Protein AF-A0ABC8IU65-F1 (afdb_monomer_lite)

Organism: Eruca vesicaria subsp. sativa (NCBI:txid29727)

InterPro domains:
  IPR004993 GH3 family [PTHR31901] (7-109)

Sequence (114 aa):
MSQSFELKVLEDLTLNTKQVQDDLLEEILRVNANTEYLRHFLHGSSDKELFTKNVLVATYDDVKPYIERVANGEPSNVIAGETVTSFILSSGTSGGKLKIFPVNKIFFENLTFI

Secondary structure (DSSP, 8-state):
--HHHHHHHHHHHHHSHHHHHHHHHHHHHHHHTTSHHHHHHHTT---HHHHHHHS----HHHHHHHHHHHHTT--GGGT-SSPEEEEEEEEEEETTEEEEEEEEHHHHHHHTT-

pLDDT: mean 93.82, std 8.83, range [49.84, 98.69]

Foldseek 3Di:
DDPVVLVVVVVCCVVVVVVVVVVVLLVQCQLLLQALVNCVQRVSDSDPVSCVVGPDDDDLVRCVVLVVCVVVPDAPSNGGSAGFDDWDWDPDDDPPHTRIDTDHPVVVVVVVSD

Radius of gyration: 16.5 Å; chains: 1; bounding box: 32×32×44 Å

Structure (mmCIF, N/CA/C/O backbone):
data_AF-A0ABC8IU65-F1
#
_entry.id   AF-A0ABC8IU65-F1
#
loop_
_atom_site.group_PDB
_atom_site.id
_atom_site.type_symbol
_atom_site.label_atom_id
_atom_site.label_alt_id
_atom_site.label_comp_id
_atom_site.label_asym_id
_atom_site.label_entity_id
_atom_site.label_seq_id
_atom_site.pdbx_PDB_ins_code
_atom_site.Cartn_x
_atom_site.Cartn_y
_atom_site.Cartn_z
_atom_site.occupancy
_atom_site.B_iso_or_equiv
_atom_site.auth_seq_id
_atom_site.auth_comp_id
_atom_site.auth_asym_id
_atom_site.auth_atom_id
_atom_site.pdbx_PDB_model_num
ATOM 1 N N . MET A 1 1 ? 8.848 3.700 27.516 1.00 58.12 1 MET A N 1
ATOM 2 C CA . MET A 1 1 ? 7.478 4.177 27.810 1.00 58.12 1 MET A CA 1
ATOM 3 C C . MET A 1 1 ? 6.954 3.398 29.012 1.00 58.12 1 MET A C 1
ATOM 5 O O . MET A 1 1 ? 7.545 2.373 29.330 1.00 58.12 1 MET A O 1
ATOM 9 N N . SER A 1 2 ? 5.971 3.901 29.767 1.00 70.44 2 SER A N 1
ATOM 10 C CA . SER A 1 2 ? 5.423 3.145 30.906 1.00 70.44 2 SER A CA 1
ATOM 11 C C . SER A 1 2 ? 4.396 2.127 30.415 1.00 70.44 2 SER A C 1
ATOM 13 O O . SER A 1 2 ? 3.581 2.446 29.559 1.00 70.44 2 SER A O 1
ATOM 15 N N . GLN A 1 3 ? 4.369 0.936 31.012 1.00 69.06 3 GLN A N 1
ATOM 16 C CA . GLN A 1 3 ? 3.401 -0.129 30.698 1.00 69.06 3 GLN A CA 1
ATOM 17 C C . GLN A 1 3 ? 1.931 0.346 30.755 1.00 69.06 3 GLN A C 1
ATOM 19 O O . GLN A 1 3 ? 1.074 -0.116 30.009 1.00 69.06 3 GLN A O 1
ATOM 24 N N . SER A 1 4 ? 1.637 1.329 31.612 1.00 73.69 4 SER A N 1
ATOM 25 C CA . SER A 1 4 ? 0.321 1.969 31.722 1.00 73.69 4 SER A CA 1
ATOM 26 C C . SER A 1 4 ? -0.087 2.810 30.506 1.00 73.69 4 SER A C 1
ATOM 28 O O . SER A 1 4 ? -1.273 3.070 30.325 1.00 73.69 4 SER A O 1
ATOM 30 N N . PHE A 1 5 ? 0.872 3.277 29.705 1.00 77.19 5 PHE A N 1
ATOM 31 C CA . PHE A 1 5 ? 0.621 4.020 28.472 1.00 77.19 5 PHE A CA 1
ATOM 32 C C . PHE A 1 5 ? 0.281 3.063 27.323 1.00 77.19 5 PHE A C 1
ATOM 34 O O . PHE A 1 5 ? -0.699 3.287 26.623 1.00 77.19 5 PHE A O 1
ATOM 41 N N . GLU A 1 6 ? 1.022 1.961 27.192 1.00 80.75 6 GLU A N 1
ATOM 42 C CA . GLU A 1 6 ? 0.807 0.942 26.150 1.00 80.75 6 GLU A CA 1
ATOM 43 C C . GLU A 1 6 ? -0.585 0.298 26.248 1.00 80.75 6 GLU A C 1
ATOM 45 O O . GLU A 1 6 ? -1.285 0.175 25.245 1.00 80.75 6 GLU A O 1
ATOM 50 N N . LEU A 1 7 ? -1.044 -0.024 27.464 1.00 87.50 7 LEU A N 1
ATOM 51 C CA . LEU A 1 7 ? -2.389 -0.577 27.674 1.00 87.50 7 LEU A CA 1
ATOM 52 C C . LEU A 1 7 ? -3.502 0.404 27.284 1.00 87.50 7 LEU A C 1
ATOM 54 O O . LEU A 1 7 ? -4.490 -0.007 26.683 1.00 87.50 7 LEU A O 1
ATOM 58 N N . LYS A 1 8 ? -3.326 1.701 27.566 1.00 89.94 8 LYS A N 1
ATOM 59 C CA . LYS A 1 8 ? -4.301 2.731 27.176 1.00 89.94 8 LYS A CA 1
ATOM 60 C C . LYS A 1 8 ? -4.407 2.883 25.663 1.00 89.94 8 LYS A C 1
ATOM 62 O O . LYS A 1 8 ? -5.505 3.077 25.158 1.00 89.94 8 LYS A O 1
ATOM 67 N N . VAL A 1 9 ? -3.285 2.786 24.946 1.00 89.62 9 VAL A N 1
ATOM 68 C CA . VAL A 1 9 ? -3.282 2.822 23.475 1.00 89.62 9 VAL A CA 1
ATOM 69 C C . VAL A 1 9 ? -4.046 1.623 22.912 1.00 89.62 9 VAL A C 1
ATOM 71 O O . VAL A 1 9 ? -4.875 1.790 22.025 1.00 89.62 9 VAL A O 1
ATOM 74 N N . LEU A 1 10 ? -3.827 0.420 23.451 1.00 91.88 10 LEU A N 1
ATOM 75 C CA . LEU A 1 10 ? -4.558 -0.776 23.020 1.00 91.88 10 LEU A CA 1
ATOM 76 C C . LEU A 1 10 ? -6.068 -0.677 23.290 1.00 91.88 10 LEU A C 1
ATOM 78 O O . LEU A 1 10 ? -6.870 -1.041 22.427 1.00 91.88 10 LEU A O 1
ATOM 82 N N . GLU A 1 11 ? -6.467 -0.175 24.461 1.00 94.88 11 GLU A N 1
ATOM 83 C CA . GLU A 1 11 ? -7.879 0.078 24.779 1.00 94.88 11 GLU A CA 1
ATOM 84 C C . GLU A 1 11 ? -8.502 1.073 23.797 1.00 94.88 11 GLU A C 1
ATOM 86 O O . GLU A 1 11 ? -9.560 0.800 23.236 1.00 94.88 11 GLU A O 1
ATOM 91 N N . ASP A 1 12 ? -7.828 2.189 23.521 1.00 93.50 12 ASP A N 1
ATOM 92 C CA . ASP A 1 12 ? -8.324 3.199 22.587 1.00 93.50 12 ASP A CA 1
ATOM 93 C C . ASP A 1 12 ? -8.490 2.643 21.161 1.00 93.50 12 ASP A C 1
ATOM 95 O O . ASP A 1 12 ? -9.564 2.764 20.567 1.00 93.50 12 ASP A O 1
ATOM 99 N N . LEU A 1 13 ? -7.480 1.930 20.646 1.00 93.69 13 LEU A N 1
ATOM 100 C CA . LEU A 1 13 ? -7.514 1.318 19.310 1.00 93.69 13 LEU A CA 1
ATOM 101 C C . LEU A 1 13 ? -8.658 0.301 19.151 1.00 93.69 13 LEU A C 1
ATOM 103 O O . LEU A 1 13 ? -9.256 0.182 18.074 1.00 93.69 13 LEU A O 1
ATOM 107 N N . THR A 1 14 ? -8.970 -0.441 20.216 1.00 95.19 14 THR A N 1
ATOM 108 C CA . THR A 1 14 ? -10.013 -1.480 20.199 1.00 95.19 14 THR A CA 1
ATOM 109 C C . THR A 1 14 ? -11.414 -0.943 20.489 1.00 95.19 14 THR A C 1
ATOM 111 O O . THR A 1 14 ? -12.388 -1.519 20.008 1.00 95.19 14 THR A O 1
ATOM 114 N N . LEU A 1 15 ? -11.545 0.172 21.214 1.00 97.62 15 LEU A N 1
ATOM 115 C CA . LEU A 1 15 ? -12.834 0.822 21.473 1.00 97.62 15 LEU A CA 1
ATOM 116 C C . LEU A 1 15 ? -13.259 1.758 20.333 1.00 97.62 15 LEU A C 1
ATOM 118 O O . LEU A 1 15 ? -14.449 1.855 20.034 1.00 97.62 15 LEU A O 1
ATOM 122 N N . ASN A 1 16 ? -12.302 2.401 19.658 1.00 97.06 16 ASN A N 1
ATOM 123 C CA . ASN A 1 16 ? -12.551 3.400 18.613 1.00 97.06 16 ASN A CA 1
ATOM 124 C C . ASN A 1 16 ? -12.281 2.877 17.192 1.00 97.06 16 ASN A C 1
ATOM 126 O O . ASN A 1 16 ? -12.060 3.656 16.264 1.00 97.06 16 ASN A O 1
ATOM 130 N N . THR A 1 17 ? -12.346 1.557 16.985 1.00 96.81 17 THR A N 1
A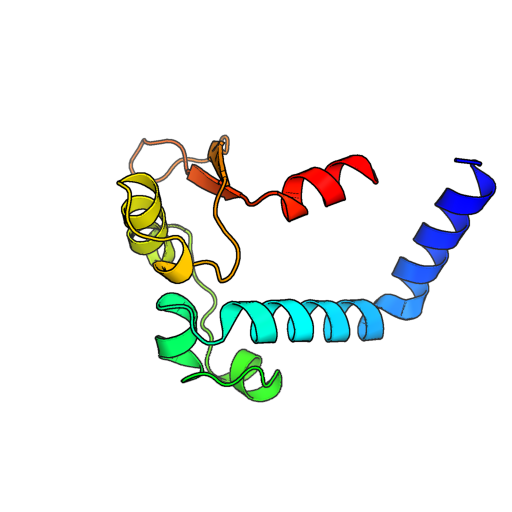TOM 131 C CA . THR A 1 17 ? -11.917 0.889 15.742 1.00 96.81 17 THR A CA 1
ATOM 132 C C . THR A 1 17 ? -12.538 1.466 14.472 1.00 96.81 17 THR A C 1
ATOM 134 O O . THR A 1 17 ? -11.843 1.599 13.470 1.00 96.81 17 THR A O 1
ATOM 137 N N . LYS A 1 18 ? -13.827 1.835 14.487 1.00 96.75 18 LYS A N 1
ATOM 138 C CA . LYS A 1 18 ? -14.475 2.429 13.307 1.00 96.75 18 LYS A CA 1
ATOM 139 C C . LYS A 1 18 ? -13.814 3.747 12.903 1.00 96.75 18 LYS A C 1
ATOM 141 O O . LYS A 1 18 ? -13.496 3.914 11.733 1.00 96.75 18 LYS A O 1
ATOM 146 N N . GLN A 1 19 ? -13.621 4.651 13.861 1.00 97.38 19 GLN A N 1
ATOM 147 C CA . GLN A 1 19 ? -13.015 5.954 13.605 1.00 97.38 19 GLN A CA 1
ATOM 148 C C . GLN A 1 19 ? -11.569 5.778 13.135 1.00 97.38 19 GLN A C 1
ATOM 150 O O . GLN A 1 19 ? -11.204 6.283 12.084 1.00 97.38 19 GLN A O 1
ATOM 155 N N . VAL A 1 20 ? -10.797 4.946 13.842 1.00 96.44 20 VAL A N 1
ATOM 156 C CA . VAL A 1 20 ? -9.399 4.645 13.498 1.00 96.44 20 VAL A CA 1
ATOM 157 C C . VAL A 1 20 ? -9.267 4.078 12.079 1.00 96.44 20 VAL A C 1
ATOM 159 O O . VAL A 1 20 ? -8.363 4.462 11.343 1.00 96.44 20 VAL A O 1
ATOM 162 N N . GLN A 1 21 ? -10.155 3.167 11.670 1.00 97.12 21 GLN A N 1
ATOM 163 C CA . GLN A 1 21 ? -10.141 2.606 10.314 1.00 97.12 21 GLN A CA 1
ATOM 164 C C . GLN A 1 21 ? -10.577 3.620 9.251 1.00 97.12 21 GLN A C 1
ATOM 166 O O . GLN A 1 21 ? -10.021 3.615 8.152 1.00 97.12 21 GLN A O 1
ATOM 171 N N . ASP A 1 22 ? -11.561 4.466 9.561 1.00 97.38 22 ASP A N 1
ATOM 172 C CA . ASP A 1 22 ? -12.041 5.505 8.648 1.00 97.38 22 ASP A CA 1
ATOM 173 C C . ASP A 1 22 ? -10.936 6.547 8.396 1.00 97.38 22 ASP A C 1
ATOM 175 O O . ASP A 1 22 ? -10.629 6.824 7.235 1.00 97.38 22 ASP A O 1
ATOM 179 N N . ASP A 1 23 ? -10.265 7.008 9.456 1.00 97.00 23 ASP A N 1
ATOM 180 C CA . ASP A 1 23 ? -9.150 7.962 9.384 1.00 97.00 23 ASP A CA 1
ATOM 181 C C . ASP A 1 23 ? -7.947 7.380 8.628 1.00 97.00 23 ASP A C 1
ATOM 183 O O . ASP A 1 23 ? -7.374 8.031 7.752 1.00 97.00 23 ASP A O 1
ATOM 187 N N . LEU A 1 24 ? -7.589 6.122 8.917 1.00 96.38 24 LEU A N 1
ATOM 188 C CA . LEU A 1 24 ? -6.484 5.441 8.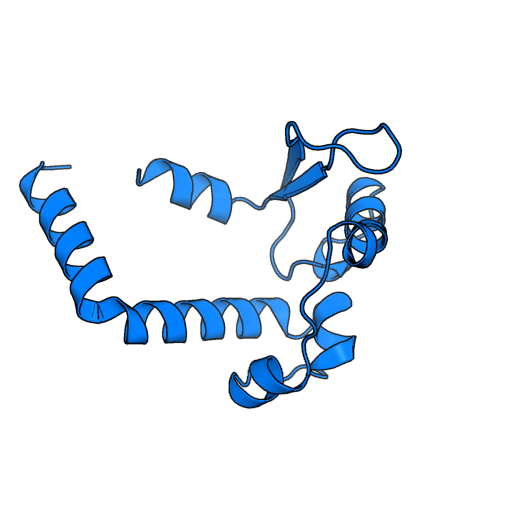243 1.00 96.38 24 LEU A CA 1
ATOM 189 C C . LEU A 1 24 ? -6.746 5.291 6.740 1.00 96.38 24 LEU A C 1
ATOM 191 O O . LEU A 1 24 ? -5.851 5.521 5.924 1.00 96.38 24 LEU A O 1
ATOM 195 N N . LEU A 1 25 ? -7.962 4.891 6.354 1.00 97.94 25 LEU A N 1
ATOM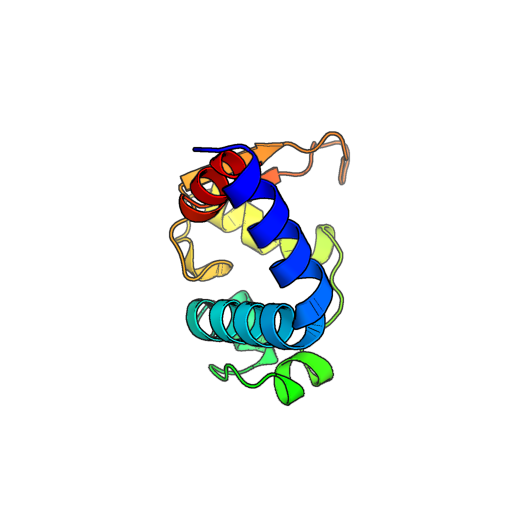 196 C CA . LEU A 1 25 ? -8.312 4.758 4.944 1.00 97.94 25 LEU A CA 1
ATOM 197 C C . LEU A 1 25 ? -8.301 6.120 4.244 1.00 97.94 25 LEU A C 1
ATOM 199 O O . LEU A 1 25 ? -7.768 6.215 3.140 1.00 97.94 25 LEU A O 1
ATOM 203 N N . GLU A 1 26 ? -8.846 7.165 4.869 1.00 97.81 26 GLU A N 1
ATOM 204 C CA . GLU A 1 26 ? -8.811 8.522 4.318 1.00 97.81 26 GLU A CA 1
ATOM 205 C C . GLU A 1 26 ? -7.370 8.991 4.079 1.00 97.81 26 GLU A C 1
ATOM 207 O O . GLU A 1 26 ? -7.054 9.491 2.996 1.00 97.81 26 GLU A O 1
ATOM 212 N N . GLU A 1 27 ? -6.469 8.767 5.038 1.00 97.12 27 GLU A N 1
ATOM 213 C CA . GLU A 1 27 ? -5.057 9.111 4.892 1.00 97.12 27 GLU A CA 1
ATOM 214 C C . GLU A 1 27 ? -4.396 8.346 3.737 1.00 97.12 27 GLU A C 1
ATOM 216 O O . GLU A 1 27 ? -3.764 8.965 2.872 1.00 97.12 27 GLU A O 1
ATOM 221 N N . ILE A 1 28 ? -4.585 7.022 3.678 1.00 97.44 28 ILE A N 1
ATOM 222 C CA . ILE A 1 28 ? -4.056 6.183 2.596 1.00 97.44 28 ILE A CA 1
ATOM 223 C C . ILE A 1 28 ? -4.566 6.696 1.247 1.00 97.44 28 ILE A C 1
ATOM 225 O O . ILE A 1 28 ? -3.770 6.892 0.326 1.00 97.44 28 ILE A O 1
ATOM 229 N N . LEU A 1 29 ? -5.866 6.950 1.109 1.00 98.12 29 LEU A N 1
ATOM 230 C CA . LEU A 1 29 ? -6.439 7.417 -0.149 1.00 98.12 29 LEU A CA 1
ATOM 231 C C . LEU A 1 29 ? -5.928 8.807 -0.523 1.00 98.12 29 LEU A C 1
ATOM 233 O O . LEU A 1 29 ? -5.555 9.019 -1.673 1.00 98.12 29 LEU A O 1
ATOM 237 N N . ARG A 1 30 ? -5.840 9.737 0.431 1.00 97.75 30 ARG A N 1
ATOM 238 C CA . ARG A 1 30 ? -5.350 11.101 0.197 1.00 97.75 30 ARG A CA 1
ATOM 239 C C . ARG A 1 30 ? -3.908 11.111 -0.303 1.00 97.75 30 ARG A C 1
ATOM 241 O O . ARG A 1 30 ? -3.604 11.803 -1.274 1.00 97.75 30 ARG A O 1
ATOM 248 N N . VAL A 1 31 ? -3.024 10.346 0.337 1.00 97.69 31 VAL A N 1
ATOM 249 C CA . VAL A 1 31 ? -1.604 10.266 -0.042 1.00 97.69 31 VAL A CA 1
ATOM 250 C C . VAL A 1 31 ? -1.436 9.584 -1.403 1.00 97.69 31 VAL A C 1
ATOM 252 O O . VAL A 1 31 ? -0.606 9.998 -2.212 1.00 97.69 31 VAL A O 1
ATOM 255 N N . ASN A 1 32 ? -2.249 8.566 -1.692 1.00 97.94 32 ASN A N 1
ATOM 256 C CA . ASN A 1 32 ? -2.087 7.734 -2.883 1.00 97.94 32 ASN A CA 1
ATOM 257 C C . ASN A 1 32 ? -3.000 8.124 -4.061 1.00 97.94 32 ASN A C 1
ATOM 259 O O . ASN A 1 32 ? -2.883 7.516 -5.126 1.00 97.94 32 ASN A O 1
ATOM 263 N N . ALA A 1 33 ? -3.867 9.133 -3.926 1.00 96.62 33 ALA A N 1
ATOM 264 C CA . ALA A 1 33 ? -4.906 9.485 -4.906 1.00 96.62 33 ALA A CA 1
ATOM 265 C C . ALA A 1 33 ? -4.380 9.674 -6.342 1.00 96.62 33 ALA A C 1
ATOM 267 O O . ALA A 1 33 ? -5.066 9.376 -7.320 1.00 96.62 33 ALA A O 1
ATOM 268 N N . ASN A 1 34 ? -3.145 10.165 -6.467 1.00 96.75 34 ASN A N 1
ATOM 269 C CA . ASN A 1 34 ? -2.498 10.466 -7.743 1.00 96.75 34 ASN A CA 1
ATOM 270 C C . ASN A 1 34 ? -1.481 9.419 -8.206 1.00 96.75 34 ASN A C 1
ATOM 272 O O . ASN A 1 34 ? -0.823 9.639 -9.225 1.00 96.75 34 ASN A O 1
ATOM 276 N N . THR A 1 35 ? -1.349 8.308 -7.482 1.00 98.50 35 THR A N 1
ATOM 277 C CA . THR A 1 35 ? -0.547 7.173 -7.945 1.00 98.50 35 THR A CA 1
ATOM 278 C C . THR A 1 35 ? -1.126 6.603 -9.231 1.00 98.50 35 THR A C 1
ATOM 280 O O . THR A 1 35 ? -2.335 6.680 -9.461 1.00 98.50 35 THR A O 1
ATOM 283 N N . GLU A 1 36 ? -0.275 6.024 -10.073 1.00 98.38 36 GLU A N 1
ATOM 284 C CA . GLU A 1 36 ? -0.722 5.385 -11.311 1.00 98.38 36 GLU A CA 1
ATOM 285 C C . GLU A 1 36 ? -1.786 4.321 -11.012 1.00 98.38 36 GLU A C 1
ATOM 287 O O . GLU A 1 36 ? -2.873 4.375 -11.584 1.00 98.38 36 GLU A O 1
ATOM 292 N N . TYR A 1 37 ? -1.525 3.450 -10.028 1.00 97.94 37 TYR A N 1
ATOM 293 C CA . TYR A 1 37 ? -2.456 2.407 -9.603 1.00 97.94 37 TYR A CA 1
ATOM 294 C C . TYR A 1 37 ? -3.845 2.944 -9.217 1.00 97.94 37 TYR A C 1
ATOM 296 O O . TYR A 1 37 ? -4.838 2.574 -9.843 1.00 97.94 37 TYR A O 1
ATOM 304 N N . LEU A 1 38 ? -3.954 3.837 -8.221 1.00 97.62 38 LEU A N 1
ATOM 305 C CA . LEU A 1 38 ? -5.274 4.302 -7.768 1.00 97.62 38 LEU A CA 1
ATOM 306 C C . LEU A 1 38 ? -5.962 5.225 -8.770 1.00 97.62 38 LEU A C 1
ATOM 308 O O . LEU A 1 38 ? -7.194 5.247 -8.829 1.00 97.62 38 LEU A O 1
ATOM 312 N N . ARG A 1 39 ? -5.208 5.955 -9.599 1.00 97.25 39 ARG A N 1
ATOM 313 C CA . ARG A 1 39 ? -5.796 6.833 -10.617 1.00 97.25 39 ARG A CA 1
ATOM 314 C C . ARG A 1 39 ? -6.627 6.054 -11.642 1.00 97.25 39 ARG A C 1
ATOM 316 O O . ARG A 1 39 ? -7.583 6.628 -12.163 1.00 97.25 39 ARG A O 1
ATOM 323 N N . HIS A 1 40 ? -6.330 4.773 -11.884 1.00 96.00 40 HIS A N 1
ATOM 324 C CA . HIS A 1 40 ? -7.150 3.908 -12.742 1.00 96.00 40 HIS A CA 1
ATOM 325 C C . HIS A 1 40 ? -8.570 3.673 -12.208 1.00 96.00 40 HIS A C 1
ATOM 327 O O . HIS A 1 40 ? -9.476 3.440 -13.003 1.00 96.00 40 HIS A O 1
ATOM 333 N N . PHE A 1 41 ? -8.770 3.755 -10.891 1.00 96.94 41 PHE A N 1
ATOM 334 C CA . PHE A 1 41 ? -10.048 3.446 -10.241 1.00 96.94 41 PHE A CA 1
ATOM 335 C C . PHE A 1 41 ? -10.766 4.689 -9.705 1.00 96.94 41 PHE A C 1
ATOM 337 O O . PHE A 1 41 ? -11.995 4.756 -9.710 1.00 96.94 41 PHE A O 1
ATOM 344 N N . LEU A 1 42 ? -9.999 5.664 -9.210 1.00 97.38 42 LEU A N 1
ATOM 345 C CA . LEU A 1 42 ? -10.517 6.804 -8.450 1.00 97.38 42 LEU A CA 1
ATOM 346 C C . LEU A 1 42 ? -10.281 8.151 -9.122 1.00 97.38 42 LEU A C 1
ATOM 348 O O . LEU A 1 42 ? -10.813 9.153 -8.652 1.00 97.38 42 LEU A O 1
ATOM 352 N N . HIS A 1 43 ? -9.504 8.201 -10.209 1.00 96.00 43 HIS A N 1
ATOM 353 C CA . HIS A 1 43 ? -9.254 9.425 -10.977 1.00 96.00 43 HIS A CA 1
ATOM 354 C C . HIS A 1 43 ? -8.823 10.635 -10.118 1.00 96.00 43 HIS A C 1
ATOM 356 O O . HIS A 1 43 ? -9.205 11.767 -10.401 1.00 96.00 43 HIS A O 1
ATOM 362 N N . GLY A 1 44 ? -8.024 10.406 -9.069 1.00 95.81 44 GLY A N 1
ATOM 363 C CA . GLY A 1 44 ? -7.568 11.461 -8.155 1.00 95.81 44 GLY A CA 1
ATOM 364 C C . GLY A 1 44 ? -8.480 11.725 -6.955 1.00 95.81 44 GLY A C 1
ATOM 365 O O . GLY A 1 44 ? -8.139 12.563 -6.125 1.00 95.81 44 GLY A O 1
ATOM 366 N N . SER A 1 45 ? -9.611 11.027 -6.836 1.00 96.88 45 SER A N 1
ATOM 367 C CA . SER A 1 45 ? -10.459 11.089 -5.645 1.00 96.88 45 SER A CA 1
ATOM 368 C C . SER A 1 45 ? -9.850 10.311 -4.477 1.00 96.88 45 SER A C 1
ATOM 370 O O . SER A 1 45 ? -9.246 9.255 -4.670 1.00 96.88 45 SER A O 1
ATOM 372 N N . SER A 1 46 ? -10.066 10.815 -3.264 1.00 96.31 46 SER A N 1
ATOM 373 C CA . SER A 1 46 ? -9.783 10.124 -2.003 1.00 96.31 46 SER A CA 1
ATOM 374 C C . SER A 1 46 ? -11.055 9.708 -1.255 1.00 96.31 46 SER A C 1
ATOM 376 O O . SER A 1 46 ? -11.014 9.439 -0.059 1.00 96.31 46 SER A O 1
ATOM 378 N N . ASP A 1 47 ? -12.196 9.692 -1.946 1.00 97.00 47 ASP A N 1
ATOM 379 C CA . ASP A 1 47 ? -13.492 9.369 -1.357 1.00 97.00 47 ASP A CA 1
ATOM 380 C C . ASP A 1 47 ? -13.639 7.870 -1.044 1.00 97.00 47 ASP A C 1
ATOM 382 O O . ASP A 1 47 ? -13.370 6.995 -1.876 1.00 97.00 47 ASP A O 1
ATOM 386 N N . LYS A 1 48 ? -14.112 7.577 0.169 1.00 96.44 48 LYS A N 1
ATOM 387 C CA . LYS A 1 48 ? -14.266 6.214 0.683 1.00 96.44 48 LYS A CA 1
ATOM 388 C C . LYS A 1 48 ? -15.366 5.416 -0.027 1.00 96.44 48 LYS A C 1
ATOM 390 O O . LYS A 1 48 ? -15.222 4.200 -0.208 1.00 96.44 48 LYS A O 1
ATOM 395 N N . GLU A 1 49 ? -16.470 6.050 -0.411 1.00 96.69 49 GLU A N 1
ATOM 396 C CA . GLU A 1 49 ? -17.569 5.362 -1.097 1.00 96.69 49 GLU A CA 1
ATOM 397 C C . GLU A 1 49 ? -17.148 4.968 -2.515 1.00 96.69 49 GLU A C 1
ATOM 399 O O . GLU A 1 49 ? -17.379 3.833 -2.943 1.00 96.69 49 GLU A O 1
ATOM 404 N N . LEU A 1 50 ? -16.438 5.860 -3.210 1.00 97.19 50 LEU A N 1
ATOM 405 C CA . LEU A 1 50 ? -15.823 5.568 -4.503 1.00 97.19 50 LEU A CA 1
ATOM 406 C C . LEU A 1 50 ? -14.763 4.471 -4.394 1.00 97.19 50 LEU A C 1
ATOM 408 O O . LEU A 1 50 ? -14.753 3.580 -5.242 1.00 97.19 50 LEU A O 1
ATOM 412 N N . PHE A 1 51 ? -13.927 4.478 -3.350 1.00 97.50 51 PHE A N 1
ATOM 413 C CA . PHE A 1 51 ? -12.996 3.378 -3.079 1.00 97.50 51 PHE A CA 1
ATOM 414 C C . PHE A 1 51 ? -13.724 2.037 -2.984 1.00 97.50 51 PHE A C 1
ATOM 416 O O . PHE A 1 51 ? -13.406 1.110 -3.725 1.00 97.50 51 PHE A O 1
ATOM 423 N N . THR A 1 52 ? -14.752 1.970 -2.137 1.00 95.12 52 THR A N 1
ATOM 424 C CA . THR A 1 52 ? -15.521 0.741 -1.888 1.00 95.12 52 THR A CA 1
ATOM 425 C C . THR A 1 52 ? -16.211 0.222 -3.152 1.00 95.12 52 THR A C 1
ATOM 427 O O . THR A 1 52 ? -16.358 -0.985 -3.330 1.00 95.12 52 THR A O 1
ATOM 430 N N . LYS A 1 53 ? -16.643 1.125 -4.038 1.00 97.00 53 LYS A N 1
ATOM 431 C CA . LYS A 1 53 ? -17.358 0.771 -5.267 1.00 97.00 53 LYS A CA 1
ATOM 432 C C . LYS A 1 53 ? -16.434 0.402 -6.430 1.00 97.00 53 LYS A C 1
ATOM 434 O O . LYS A 1 53 ? -16.803 -0.454 -7.233 1.00 97.00 53 LYS A O 1
ATOM 439 N N . ASN A 1 54 ? -15.286 1.067 -6.552 1.00 97.12 54 ASN A N 1
ATOM 440 C CA . ASN A 1 54 ? -14.491 1.050 -7.781 1.00 97.12 54 ASN A CA 1
ATOM 441 C C . ASN A 1 54 ? -13.166 0.293 -7.651 1.00 97.12 54 ASN A C 1
ATOM 443 O O . ASN A 1 54 ? -12.678 -0.218 -8.657 1.00 97.12 54 ASN A O 1
ATOM 447 N N . VAL A 1 55 ? -12.558 0.231 -6.460 1.00 96.06 55 VAL A N 1
ATOM 448 C CA . VAL A 1 55 ? -11.279 -0.468 -6.283 1.00 96.06 55 VAL A CA 1
ATOM 449 C C . VAL A 1 55 ? -11.542 -1.955 -6.082 1.00 96.06 55 VAL A C 1
ATOM 451 O O . VAL A 1 55 ? -12.216 -2.369 -5.142 1.00 96.06 55 VAL A O 1
ATOM 454 N N . LEU A 1 56 ? -11.007 -2.767 -6.991 1.00 93.69 56 LEU A N 1
ATOM 455 C CA . LEU A 1 56 ? -11.200 -4.212 -6.975 1.00 93.69 56 LEU A CA 1
ATOM 456 C C . LEU A 1 56 ? -10.323 -4.878 -5.910 1.00 93.69 56 LEU A C 1
ATOM 458 O O . LEU A 1 56 ? -9.191 -4.461 -5.657 1.00 93.69 56 LEU A O 1
ATOM 462 N N . VAL A 1 57 ? -10.827 -5.972 -5.336 1.00 96.38 57 VAL A N 1
ATOM 463 C CA . VAL A 1 57 ? -10.011 -6.869 -4.511 1.00 96.38 57 VAL A CA 1
ATOM 464 C C . VAL A 1 57 ? -9.007 -7.569 -5.425 1.00 96.38 57 VAL A C 1
ATOM 466 O O . VAL A 1 57 ? -9.386 -8.408 -6.239 1.00 96.38 57 VAL A O 1
ATOM 469 N N . ALA A 1 58 ? -7.736 -7.197 -5.298 1.00 95.25 58 ALA A N 1
ATOM 470 C CA . ALA A 1 58 ? -6.652 -7.674 -6.146 1.00 95.25 58 ALA A CA 1
ATOM 471 C C . ALA A 1 58 ? -5.863 -8.820 -5.494 1.00 95.25 58 ALA A C 1
ATOM 473 O O . ALA A 1 58 ? -5.703 -8.892 -4.272 1.00 95.25 58 ALA A O 1
ATOM 474 N N . THR A 1 59 ? -5.319 -9.703 -6.325 1.00 97.00 59 THR A N 1
ATOM 475 C CA . THR A 1 59 ? -4.307 -10.689 -5.942 1.00 97.00 59 THR A CA 1
ATOM 476 C C . THR A 1 59 ? -2.898 -10.121 -6.128 1.00 97.00 59 THR A C 1
ATOM 478 O O . THR A 1 59 ? -2.705 -9.048 -6.697 1.00 97.00 59 THR A O 1
ATOM 481 N N . TYR A 1 60 ? -1.875 -10.855 -5.673 1.00 97.31 60 TYR A N 1
ATOM 482 C CA . TYR A 1 60 ? -0.485 -10.445 -5.896 1.00 97.31 60 TYR A CA 1
ATOM 483 C C . TYR A 1 60 ? -0.153 -10.309 -7.385 1.00 97.31 60 TYR A C 1
ATOM 485 O O . TYR A 1 60 ? 0.561 -9.388 -7.759 1.00 97.31 60 TYR A O 1
ATOM 493 N N . ASP A 1 61 ? -0.667 -11.208 -8.225 1.00 97.31 61 ASP A N 1
ATOM 494 C CA . ASP A 1 61 ? -0.319 -11.231 -9.646 1.00 97.31 61 ASP A CA 1
ATOM 495 C C . ASP A 1 61 ? -0.922 -10.042 -10.404 1.00 97.31 61 ASP A C 1
ATOM 497 O O . ASP A 1 61 ? -0.302 -9.561 -11.350 1.00 97.31 61 ASP A O 1
ATOM 501 N N . ASP A 1 62 ? -2.048 -9.501 -9.927 1.00 97.19 62 ASP A N 1
ATOM 502 C CA . ASP A 1 62 ? -2.666 -8.290 -10.480 1.00 97.19 62 ASP A CA 1
ATOM 503 C C . ASP A 1 62 ? -1.812 -7.035 -10.217 1.00 97.19 62 ASP A C 1
ATOM 505 O O . ASP A 1 62 ? -1.709 -6.152 -11.067 1.00 97.19 62 ASP A O 1
ATOM 509 N N . VAL A 1 63 ? -1.163 -6.955 -9.047 1.00 97.12 63 VAL A N 1
ATOM 510 C CA . VAL A 1 63 ? -0.358 -5.784 -8.636 1.00 97.12 63 VAL A CA 1
ATOM 511 C C . VAL A 1 63 ? 1.137 -5.932 -8.919 1.00 97.12 63 VAL A C 1
ATOM 513 O O . VAL A 1 63 ? 1.866 -4.939 -8.969 1.00 97.12 63 VAL A O 1
ATOM 516 N N . LYS A 1 64 ? 1.616 -7.161 -9.131 1.00 97.69 64 LYS A N 1
ATOM 517 C CA . LYS A 1 64 ? 3.025 -7.490 -9.375 1.00 97.69 64 LYS A CA 1
ATOM 518 C C . LYS A 1 64 ? 3.680 -6.636 -10.472 1.00 97.69 64 LYS A C 1
ATOM 520 O O . LYS A 1 64 ? 4.797 -6.183 -10.219 1.00 97.69 64 LYS A O 1
ATOM 525 N N . PRO A 1 65 ? 3.040 -6.336 -11.623 1.00 97.94 65 PRO A N 1
ATOM 526 C CA . PRO A 1 65 ? 3.658 -5.499 -12.654 1.00 97.94 65 PRO A CA 1
ATOM 527 C C . PRO A 1 65 ? 4.050 -4.102 -12.152 1.00 97.94 65 PRO A C 1
ATOM 529 O O . PRO A 1 65 ? 5.114 -3.597 -12.501 1.00 97.94 65 PRO A O 1
ATOM 532 N N . TYR A 1 66 ? 3.234 -3.491 -11.289 1.00 98.31 66 TYR A N 1
ATOM 533 C CA . TYR A 1 66 ? 3.527 -2.189 -10.686 1.00 98.31 66 TYR A CA 1
ATOM 534 C C . TYR A 1 66 ? 4.707 -2.280 -9.709 1.00 98.31 66 TYR A C 1
ATOM 536 O O . TYR A 1 66 ? 5.597 -1.432 -9.718 1.00 98.31 66 TYR A O 1
ATOM 544 N N . ILE A 1 67 ? 4.747 -3.341 -8.897 1.00 98.31 67 ILE A N 1
ATOM 545 C CA . ILE A 1 67 ? 5.826 -3.584 -7.930 1.00 98.31 67 ILE A CA 1
ATOM 546 C C . ILE A 1 67 ? 7.164 -3.798 -8.650 1.00 98.31 67 ILE A C 1
ATOM 548 O O . ILE A 1 67 ? 8.170 -3.205 -8.264 1.00 98.31 67 ILE A O 1
ATOM 552 N N . GLU A 1 68 ? 7.184 -4.618 -9.704 1.00 97.75 68 GLU A N 1
ATOM 553 C CA . GLU A 1 68 ? 8.398 -4.908 -10.473 1.00 97.75 68 GLU A CA 1
ATOM 554 C C . GLU A 1 68 ? 8.934 -3.665 -11.189 1.00 97.75 68 GLU A C 1
ATOM 556 O O . GLU A 1 68 ? 10.146 -3.472 -11.240 1.00 97.75 68 GLU A O 1
ATOM 561 N N . ARG A 1 69 ? 8.062 -2.782 -11.688 1.00 98.62 69 ARG A N 1
ATOM 562 C CA . ARG A 1 69 ? 8.474 -1.500 -12.279 1.00 98.62 69 ARG A CA 1
ATOM 563 C C . ARG A 1 69 ? 9.222 -0.623 -11.279 1.00 98.62 69 ARG A C 1
ATOM 565 O O . ARG A 1 69 ? 10.327 -0.174 -11.578 1.00 98.62 69 ARG A O 1
ATOM 572 N N . VAL A 1 70 ? 8.683 -0.457 -10.070 1.00 98.56 70 VAL A N 1
ATOM 573 C CA . VAL A 1 70 ? 9.367 0.300 -9.005 1.00 98.56 70 VAL A CA 1
ATOM 574 C C . VAL A 1 70 ? 10.671 -0.387 -8.592 1.00 98.56 70 VAL A C 1
ATOM 576 O O . VAL A 1 70 ? 11.693 0.274 -8.424 1.00 98.56 70 VAL A O 1
ATOM 579 N N . ALA A 1 71 ? 10.683 -1.719 -8.487 1.00 97.50 71 ALA A N 1
ATOM 580 C CA . ALA A 1 71 ? 11.896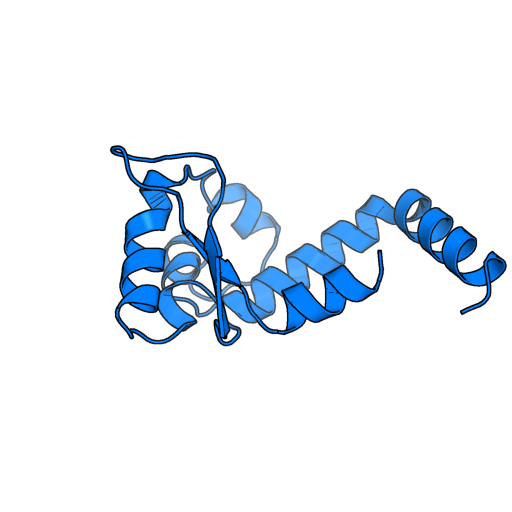 -2.476 -8.165 1.00 97.50 71 ALA A CA 1
ATOM 581 C C . ALA A 1 71 ? 12.996 -2.328 -9.232 1.00 97.50 71 ALA A C 1
ATOM 583 O O . ALA A 1 71 ? 14.180 -2.367 -8.904 1.00 97.50 71 ALA A O 1
ATOM 584 N N . ASN A 1 72 ? 12.608 -2.120 -10.492 1.00 98.12 72 ASN A N 1
ATOM 585 C CA . ASN A 1 72 ? 13.511 -1.873 -11.616 1.00 98.12 72 ASN A CA 1
ATOM 586 C C . ASN A 1 72 ? 13.886 -0.388 -11.792 1.00 98.12 72 ASN A C 1
ATOM 588 O O . ASN A 1 72 ? 14.555 -0.043 -12.766 1.00 98.12 72 ASN A O 1
ATOM 592 N N . GLY A 1 73 ? 13.498 0.483 -10.855 1.00 97.56 73 GLY A N 1
ATOM 593 C CA . GLY A 1 73 ? 13.934 1.879 -10.802 1.00 97.56 73 GLY A CA 1
ATOM 594 C C . GLY A 1 73 ? 12.916 2.906 -11.294 1.00 97.56 73 GLY A C 1
ATOM 595 O O . GLY A 1 73 ? 13.256 4.088 -11.358 1.00 97.56 73 GLY A O 1
ATOM 596 N N . GLU A 1 74 ? 11.681 2.510 -11.622 1.00 98.69 74 GLU A N 1
ATOM 597 C CA . GLU A 1 74 ? 10.619 3.500 -11.826 1.00 98.69 74 GLU A CA 1
ATOM 598 C C . GLU A 1 74 ? 10.252 4.214 -10.511 1.00 98.69 74 GLU A C 1
ATOM 600 O O . GLU A 1 74 ? 10.429 3.654 -9.423 1.00 98.69 74 GLU A O 1
ATOM 605 N N . PRO A 1 75 ? 9.730 5.454 -10.575 1.00 98.38 75 PRO A N 1
ATOM 606 C CA . PRO A 1 75 ? 9.393 6.200 -9.372 1.00 98.38 75 PRO A CA 1
ATOM 607 C C . PRO A 1 75 ? 8.285 5.520 -8.554 1.00 98.38 75 PRO A C 1
ATOM 609 O O . PRO A 1 75 ? 7.402 4.847 -9.085 1.00 98.38 75 PRO A O 1
ATOM 612 N N . SER A 1 76 ? 8.285 5.744 -7.238 1.00 98.19 76 SER A N 1
ATOM 613 C CA . SER A 1 76 ? 7.336 5.100 -6.318 1.00 98.19 76 SER A CA 1
ATOM 614 C C . SER A 1 76 ? 5.869 5.385 -6.637 1.00 98.19 76 SER A C 1
ATOM 616 O O . SER A 1 76 ? 5.032 4.516 -6.398 1.00 98.19 76 SER A O 1
ATOM 618 N N . ASN A 1 77 ? 5.569 6.539 -7.248 1.00 98.06 77 ASN A N 1
ATOM 619 C CA . ASN A 1 77 ? 4.210 6.964 -7.596 1.00 98.06 77 ASN A CA 1
ATOM 620 C C . ASN A 1 77 ? 3.486 6.026 -8.575 1.00 98.06 77 ASN A C 1
ATOM 622 O O . ASN A 1 77 ? 2.284 6.185 -8.775 1.00 98.06 77 ASN A O 1
ATOM 626 N N . VAL A 1 78 ? 4.167 5.032 -9.145 1.00 98.50 78 VAL A N 1
ATOM 627 C CA . VAL A 1 78 ? 3.530 3.913 -9.848 1.00 98.50 78 VAL A CA 1
ATOM 628 C C . VAL A 1 78 ? 2.539 3.166 -8.933 1.00 98.50 78 VAL A C 1
ATOM 630 O O . VAL A 1 78 ? 1.458 2.792 -9.382 1.00 98.50 78 VAL A O 1
ATOM 633 N N . ILE A 1 79 ? 2.850 2.992 -7.641 1.00 97.25 79 ILE A N 1
ATOM 634 C CA . ILE A 1 79 ? 1.995 2.247 -6.692 1.00 97.25 79 ILE A CA 1
ATOM 635 C C . ILE A 1 79 ? 1.841 2.904 -5.310 1.00 97.25 79 ILE A C 1
ATOM 637 O O . ILE A 1 79 ? 0.875 2.618 -4.611 1.00 97.25 79 ILE A O 1
ATOM 641 N N . ALA A 1 80 ? 2.758 3.786 -4.912 1.00 97.50 80 ALA A N 1
ATOM 642 C CA . ALA A 1 80 ? 2.786 4.418 -3.597 1.00 97.50 80 ALA A CA 1
ATOM 643 C C . ALA A 1 80 ? 3.032 5.930 -3.709 1.00 97.50 80 ALA A C 1
ATOM 645 O O . ALA A 1 80 ? 3.918 6.378 -4.432 1.00 97.50 80 ALA A O 1
ATOM 646 N N . GLY A 1 81 ? 2.252 6.728 -2.981 1.00 96.56 81 GLY A N 1
ATOM 647 C CA . GLY A 1 81 ? 2.421 8.179 -2.887 1.00 96.56 81 GLY A CA 1
ATOM 648 C C . GLY A 1 81 ? 3.663 8.565 -2.085 1.00 96.56 81 GLY A C 1
ATOM 649 O O . GLY A 1 81 ? 4.299 9.573 -2.377 1.00 96.56 81 GLY A O 1
ATOM 650 N N . GLU A 1 82 ? 4.046 7.716 -1.132 1.00 97.06 82 GLU A N 1
ATOM 651 C CA . GLU A 1 82 ? 5.299 7.829 -0.392 1.00 97.06 82 GLU A CA 1
ATOM 652 C C . GLU A 1 82 ? 6.451 7.128 -1.111 1.00 97.06 82 GLU A C 1
ATOM 654 O O . GLU A 1 82 ? 6.263 6.162 -1.855 1.00 97.06 82 GLU A O 1
ATOM 659 N N . THR A 1 83 ? 7.675 7.576 -0.830 1.00 97.75 83 THR A N 1
ATOM 660 C CA . THR A 1 83 ? 8.877 6.953 -1.398 1.00 97.75 83 THR A CA 1
ATOM 661 C C . THR A 1 83 ? 9.045 5.529 -0.868 1.00 97.75 83 THR A C 1
ATOM 663 O O . THR A 1 83 ? 9.162 5.306 0.339 1.00 97.75 83 THR A O 1
ATOM 666 N N . VAL A 1 84 ? 9.109 4.563 -1.783 1.00 98.06 84 VAL A N 1
ATOM 667 C CA . VAL A 1 84 ? 9.507 3.183 -1.491 1.00 98.06 84 VAL A CA 1
ATOM 668 C C . VAL A 1 84 ? 11.002 3.178 -1.195 1.00 98.06 84 VAL A C 1
ATOM 670 O O . VAL A 1 84 ? 11.812 3.560 -2.036 1.00 98.06 84 VAL A O 1
ATOM 673 N N . THR A 1 85 ? 11.366 2.759 0.013 1.00 97.12 85 THR A N 1
ATOM 674 C CA . THR A 1 85 ? 12.754 2.769 0.494 1.00 97.12 85 THR A CA 1
ATOM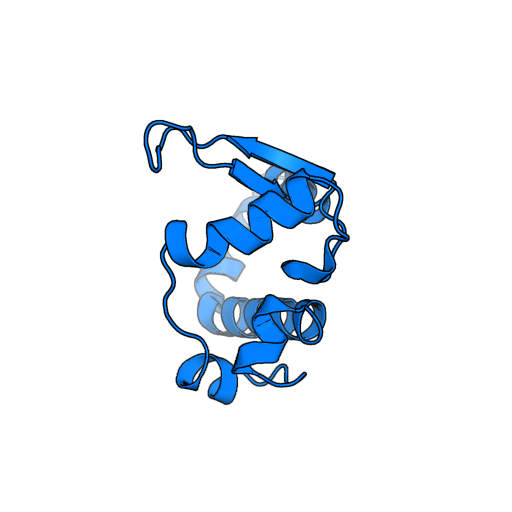 675 C C . THR A 1 85 ? 13.410 1.399 0.409 1.00 97.12 85 THR A C 1
ATOM 677 O O . THR A 1 85 ? 14.625 1.319 0.251 1.00 97.12 85 THR A O 1
ATOM 680 N N . SER A 1 86 ? 12.617 0.328 0.510 1.00 96.88 86 SER A N 1
ATOM 681 C CA . SER A 1 86 ? 13.098 -1.056 0.487 1.00 96.88 86 SER A CA 1
ATOM 682 C C . SER A 1 86 ? 12.028 -2.001 -0.069 1.00 96.88 86 SER A C 1
ATOM 684 O O . SER A 1 86 ? 10.857 -1.640 -0.183 1.00 96.88 86 SER A O 1
ATOM 686 N N . PHE A 1 87 ? 12.424 -3.245 -0.346 1.00 97.69 87 PHE A N 1
ATOM 687 C CA . PHE A 1 87 ? 11.507 -4.349 -0.625 1.00 97.69 87 PHE A CA 1
ATOM 688 C C . PHE A 1 87 ? 11.696 -5.456 0.408 1.00 97.69 87 PHE A C 1
ATOM 690 O O . PHE A 1 87 ? 12.829 -5.831 0.714 1.00 97.69 87 PHE A O 1
ATOM 697 N N . ILE A 1 88 ? 10.592 -5.994 0.921 1.00 96.94 88 ILE A N 1
ATOM 698 C CA . ILE A 1 88 ? 10.604 -7.173 1.793 1.00 96.94 88 ILE A CA 1
ATOM 699 C C . ILE A 1 88 ? 10.194 -8.412 1.003 1.00 96.94 88 ILE A C 1
ATOM 701 O O . ILE A 1 88 ? 9.343 -8.344 0.116 1.00 96.94 88 ILE A O 1
ATOM 705 N N . LEU A 1 89 ? 10.797 -9.548 1.336 1.00 97.19 89 LEU A N 1
ATOM 706 C CA . LEU A 1 89 ? 10.458 -10.844 0.759 1.00 97.19 89 LEU A CA 1
ATOM 707 C C . LEU A 1 89 ? 9.493 -11.564 1.692 1.00 97.19 89 LEU A C 1
ATOM 709 O O . LEU A 1 89 ? 9.796 -11.740 2.872 1.00 97.19 89 LEU A O 1
ATOM 713 N N . SER A 1 90 ? 8.353 -12.011 1.171 1.00 96.50 90 SER A N 1
ATOM 714 C CA . SER A 1 90 ? 7.520 -12.959 1.909 1.00 96.50 90 SER A CA 1
ATOM 715 C C . SER A 1 90 ? 7.975 -14.394 1.653 1.00 96.50 90 SER A C 1
ATOM 717 O O . SER A 1 90 ? 8.626 -14.687 0.651 1.00 96.50 90 SER A O 1
ATOM 719 N N . SER A 1 91 ? 7.602 -15.309 2.549 1.00 96.12 91 SER A N 1
ATOM 720 C CA . SER A 1 91 ? 7.808 -16.752 2.362 1.00 96.12 91 SER A CA 1
ATOM 721 C C . SER A 1 91 ? 6.940 -17.342 1.242 1.00 96.12 91 SER A C 1
ATOM 723 O O . SER A 1 91 ? 7.215 -18.439 0.758 1.00 96.12 91 SER A O 1
ATOM 725 N N . GLY A 1 92 ? 5.888 -16.628 0.825 1.00 95.38 92 GLY A N 1
ATOM 726 C CA . GLY A 1 92 ? 5.011 -17.032 -0.266 1.00 95.38 92 GLY A CA 1
ATOM 727 C C . GLY A 1 92 ? 5.636 -16.767 -1.635 1.00 95.38 92 GLY A C 1
ATOM 728 O O . GLY A 1 92 ? 6.370 -15.799 -1.830 1.00 95.38 92 GLY A O 1
ATOM 729 N N . THR A 1 93 ? 5.292 -17.601 -2.616 1.00 95.81 93 THR A N 1
ATOM 730 C CA . THR A 1 93 ? 5.813 -17.494 -3.984 1.00 95.81 93 THR A CA 1
ATOM 731 C C . THR A 1 93 ? 4.713 -17.199 -5.006 1.00 95.81 93 THR A C 1
ATOM 733 O O . THR A 1 93 ? 3.534 -17.471 -4.780 1.00 95.81 93 THR A O 1
ATOM 736 N N . SER A 1 94 ? 5.098 -16.603 -6.134 1.00 94.25 94 SER A N 1
ATOM 737 C CA . SER A 1 94 ? 4.308 -16.510 -7.366 1.00 94.25 94 SER A CA 1
ATOM 738 C C . SER A 1 94 ? 5.216 -16.876 -8.542 1.00 94.25 94 SER A C 1
ATOM 740 O O . SER A 1 94 ? 6.326 -16.351 -8.667 1.00 94.25 94 SER A O 1
ATOM 742 N N . GLY A 1 95 ? 4.789 -17.834 -9.370 1.00 91.94 95 GLY A N 1
ATOM 743 C CA . GLY A 1 95 ? 5.595 -18.331 -10.492 1.00 91.94 95 GLY A CA 1
ATOM 744 C C . GLY A 1 95 ? 6.966 -18.886 -10.075 1.00 91.94 95 GLY A C 1
ATOM 745 O O . GLY A 1 95 ? 7.945 -18.701 -10.791 1.00 91.94 95 GLY A O 1
ATOM 746 N N . GLY A 1 96 ? 7.061 -19.495 -8.886 1.00 93.06 96 GLY A N 1
ATOM 747 C CA . GLY A 1 96 ? 8.306 -20.069 -8.354 1.00 93.06 96 GLY A CA 1
ATOM 748 C C . GLY A 1 96 ? 9.308 -19.061 -7.777 1.00 93.06 96 GLY A C 1
ATOM 749 O O . GLY A 1 96 ? 10.370 -19.469 -7.316 1.00 93.06 96 GLY A O 1
ATOM 750 N N . LYS A 1 97 ? 8.986 -17.761 -7.759 1.00 93.81 97 LYS A N 1
ATOM 751 C CA . LYS A 1 97 ? 9.810 -16.708 -7.143 1.00 93.81 97 LYS A CA 1
ATOM 752 C C . LYS A 1 97 ? 9.143 -16.173 -5.881 1.00 93.81 97 LYS A C 1
ATOM 754 O O . LYS A 1 97 ? 7.915 -16.122 -5.814 1.00 93.81 97 LYS A O 1
ATOM 759 N N . LEU A 1 98 ? 9.941 -15.777 -4.890 1.00 96.94 98 LEU A N 1
ATOM 760 C CA . LEU A 1 98 ? 9.438 -15.126 -3.676 1.00 96.94 98 LEU A CA 1
ATOM 761 C C . LEU A 1 98 ? 8.714 -13.827 -4.035 1.00 96.94 98 LEU A C 1
ATOM 763 O O . LEU A 1 98 ? 9.154 -13.084 -4.915 1.00 96.94 98 LEU A O 1
ATOM 767 N N . LYS A 1 99 ? 7.607 -13.556 -3.345 1.00 98.12 99 LYS A N 1
ATOM 768 C CA . LYS A 1 99 ? 6.876 -12.300 -3.506 1.00 98.12 99 LYS A CA 1
ATOM 769 C C . LYS A 1 99 ? 7.654 -11.175 -2.828 1.00 98.12 99 LYS A C 1
ATOM 771 O O . LYS A 1 99 ? 7.984 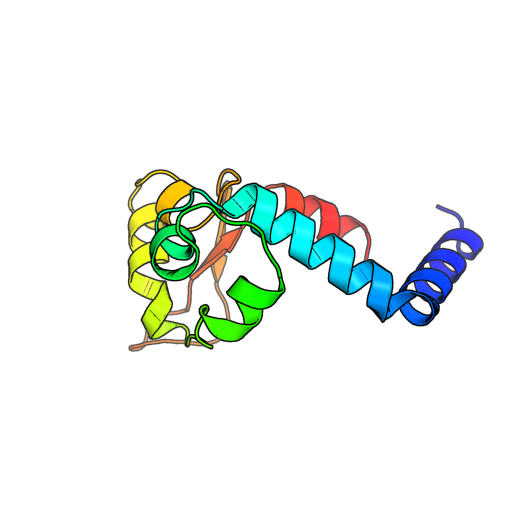-11.278 -1.646 1.00 98.12 99 LYS A O 1
ATOM 776 N N . ILE A 1 100 ? 7.909 -10.104 -3.573 1.00 97.75 100 ILE A N 1
ATOM 777 C CA . ILE A 1 100 ? 8.438 -8.845 -3.043 1.00 97.75 100 ILE A CA 1
ATOM 778 C C . ILE A 1 100 ? 7.298 -7.878 -2.731 1.00 97.75 100 ILE A C 1
ATOM 780 O O . ILE A 1 100 ? 6.341 -7.792 -3.503 1.00 97.75 100 ILE A O 1
ATOM 784 N N . PHE A 1 101 ? 7.415 -7.141 -1.628 1.00 97.62 101 PHE A N 1
ATOM 785 C CA . PHE A 1 101 ? 6.482 -6.086 -1.236 1.00 97.62 101 PHE A CA 1
ATOM 786 C C . PHE A 1 101 ? 7.238 -4.773 -1.028 1.00 97.62 101 PHE A C 1
ATOM 788 O O . PHE A 1 101 ? 8.242 -4.773 -0.308 1.00 97.62 101 PHE A O 1
ATOM 795 N N . PRO A 1 102 ? 6.787 -3.670 -1.646 1.00 97.75 102 PRO A N 1
ATOM 796 C CA . PRO A 1 102 ? 7.389 -2.365 -1.431 1.00 97.75 102 PRO A CA 1
ATOM 797 C C . PRO A 1 102 ? 7.075 -1.877 -0.014 1.00 97.75 102 PRO A C 1
ATOM 799 O O . PRO A 1 102 ? 5.942 -1.993 0.452 1.00 97.75 102 PRO A O 1
ATOM 802 N N . VAL A 1 103 ? 8.072 -1.308 0.660 1.00 97.00 103 VAL A N 1
ATOM 803 C CA . VAL A 1 103 ? 7.906 -0.679 1.975 1.00 97.00 103 VAL A CA 1
ATOM 804 C C . VAL A 1 103 ? 8.533 0.711 1.979 1.00 97.00 103 VAL A C 1
ATOM 806 O O . VAL A 1 103 ? 9.548 0.959 1.323 1.00 97.00 103 VAL A O 1
ATOM 809 N N . ASN A 1 104 ? 7.913 1.624 2.719 1.00 95.75 104 ASN A N 1
ATOM 810 C CA . ASN A 1 104 ? 8.398 2.983 2.938 1.00 95.75 104 ASN A CA 1
ATOM 811 C C . ASN A 1 104 ? 8.933 3.133 4.372 1.00 95.75 104 ASN A C 1
ATOM 813 O O . ASN A 1 104 ? 8.879 2.208 5.184 1.00 95.75 104 ASN A O 1
ATOM 817 N N . LYS A 1 105 ? 9.442 4.320 4.702 1.00 94.06 105 LYS A N 1
ATOM 818 C CA . LYS A 1 105 ? 9.948 4.610 6.049 1.00 94.06 105 LYS A CA 1
ATOM 819 C C . LYS A 1 105 ? 8.856 4.518 7.127 1.00 94.06 105 LYS A C 1
ATOM 821 O O . LYS A 1 105 ? 9.125 3.989 8.201 1.00 94.06 105 LYS A O 1
ATOM 826 N N . ILE A 1 106 ? 7.636 4.965 6.809 1.00 92.31 106 ILE A N 1
ATOM 827 C CA . ILE A 1 106 ? 6.477 4.948 7.719 1.00 92.31 106 ILE A CA 1
ATOM 828 C C . ILE A 1 106 ? 6.187 3.520 8.202 1.00 92.31 106 ILE A C 1
ATOM 830 O O . ILE A 1 106 ? 5.945 3.299 9.384 1.00 92.31 106 ILE A O 1
ATOM 834 N N . PHE A 1 107 ? 6.285 2.527 7.311 1.00 93.06 107 PHE A N 1
ATOM 835 C CA . PHE A 1 107 ? 6.127 1.117 7.670 1.00 93.06 107 PHE A CA 1
ATOM 836 C C . PHE A 1 107 ? 7.086 0.688 8.790 1.00 93.06 107 PHE A C 1
ATOM 838 O O . PHE A 1 107 ? 6.664 0.047 9.750 1.00 93.06 107 PHE A O 1
ATOM 845 N N . PHE A 1 108 ? 8.366 1.060 8.701 1.00 90.50 108 PHE A N 1
ATOM 846 C CA . PHE A 1 108 ? 9.348 0.720 9.732 1.00 90.50 108 PHE A CA 1
ATOM 847 C C . PHE A 1 108 ? 9.126 1.493 11.028 1.00 90.50 108 PHE A C 1
ATOM 849 O O . PHE A 1 108 ? 9.257 0.908 12.097 1.00 90.50 108 PHE A O 1
ATOM 856 N N . GLU A 1 109 ? 8.753 2.772 10.942 1.00 89.94 109 GLU A N 1
ATOM 857 C CA . GLU A 1 109 ? 8.413 3.576 12.119 1.00 89.94 109 GLU A CA 1
ATOM 858 C C . GLU A 1 109 ? 7.254 2.935 12.895 1.00 89.94 109 GLU A C 1
ATOM 860 O O . GLU A 1 109 ? 7.374 2.746 14.106 1.00 89.94 109 GLU A O 1
ATOM 865 N N . ASN A 1 110 ? 6.213 2.475 12.194 1.00 86.88 110 ASN A N 1
ATOM 866 C CA . ASN A 1 110 ? 5.058 1.798 12.787 1.00 86.88 110 ASN A CA 1
ATOM 867 C C . ASN A 1 110 ? 5.396 0.433 13.410 1.00 86.88 110 ASN A C 1
ATOM 869 O O . ASN A 1 110 ? 4.788 0.060 14.410 1.00 86.88 110 ASN A O 1
ATOM 873 N N . LEU A 1 111 ? 6.373 -0.307 12.871 1.00 81.56 111 LEU A N 1
ATOM 874 C CA . LEU A 1 111 ? 6.820 -1.574 13.470 1.00 81.56 111 LEU A CA 1
ATOM 875 C C . LEU A 1 111 ? 7.536 -1.381 14.808 1.00 81.56 111 LEU A C 1
ATOM 877 O O . LEU A 1 111 ? 7.503 -2.275 15.642 1.00 81.56 111 LEU A O 1
ATOM 881 N N . THR A 1 112 ? 8.166 -0.227 15.023 1.00 65.56 112 THR A N 1
ATOM 882 C CA . THR A 1 112 ? 8.850 0.096 16.287 1.00 65.56 112 THR A CA 1
ATOM 883 C C . THR A 1 112 ? 7.897 0.345 17.461 1.00 65.56 112 THR A C 1
ATOM 885 O O . THR A 1 112 ? 8.363 0.459 18.593 1.00 65.56 112 THR A O 1
ATOM 888 N N . PHE A 1 113 ? 6.590 0.476 17.201 1.00 54.91 113 PHE A N 1
ATOM 889 C CA . PHE A 1 113 ? 5.552 0.707 18.215 1.00 54.91 113 PHE A CA 1
ATOM 890 C C . PHE A 1 113 ? 4.862 -0.576 18.710 1.00 54.91 113 PHE A C 1
ATOM 892 O O . PHE A 1 113 ? 3.979 -0.483 19.564 1.00 54.91 113 PHE A O 1
ATOM 899 N N . ILE A 1 114 ? 5.259 -1.747 18.201 1.00 49.84 114 ILE A N 1
ATOM 900 C CA . ILE A 1 114 ? 4.851 -3.073 18.697 1.00 49.84 114 ILE A CA 1
ATOM 901 C C . ILE A 1 114 ? 6.024 -3.680 19.468 1.00 49.84 114 ILE A C 1
ATOM 903 O O . ILE A 1 114 ? 5.778 -4.231 20.563 1.00 49.84 114 ILE A O 1
#